Protein AF-A0AAV7U9E8-F1 (afdb_monomer_lite)

Sequence (100 aa):
TNQSRREDHVFISFAHASKGSPVTKGTILLVPTIQDCHKTGGVSLAEVPRAHSTRIKGVMLATLGNVSLNDLYMAATWSSVHSFTKHYCMDNQANKESQV

Structure (mmCIF, N/CA/C/O backbone):
data_AF-A0AAV7U9E8-F1
#
_entry.id   AF-A0AAV7U9E8-F1
#
loop_
_atom_site.group_PDB
_atom_site.id
_atom_site.type_symbol
_atom_site.label_atom_id
_atom_site.label_alt_id
_atom_site.label_comp_id
_atom_site.label_asym_id
_atom_site.label_entity_id
_atom_site.label_seq_id
_atom_site.pdbx_PDB_ins_code
_atom_site.Cartn_x
_atom_site.Cartn_y
_atom_site.Cartn_z
_atom_site.occupancy
_atom_site.B_iso_or_equiv
_atom_site.auth_seq_id
_atom_site.auth_comp_id
_atom_site.auth_asym_id
_atom_site.auth_atom_id
_atom_site.pdbx_PDB_model_num
ATOM 1 N N . THR A 1 1 ? 10.217 -23.221 -19.273 1.00 43.44 1 THR A N 1
ATOM 2 C CA . THR A 1 1 ? 11.466 -23.013 -18.507 1.00 43.44 1 THR A CA 1
ATOM 3 C C . THR A 1 1 ? 11.538 -21.544 -18.116 1.00 43.44 1 THR A C 1
ATOM 5 O O . THR A 1 1 ? 11.772 -20.708 -18.977 1.00 43.44 1 THR A O 1
ATOM 8 N N . ASN A 1 2 ? 11.209 -21.200 -16.865 1.00 52.50 2 ASN A N 1
ATOM 9 C CA . ASN A 1 2 ? 11.091 -19.814 -16.377 1.00 52.50 2 ASN A CA 1
ATOM 10 C C . ASN A 1 2 ? 12.475 -19.171 -16.148 1.00 52.50 2 ASN A C 1
ATOM 12 O O . ASN A 1 2 ? 12.883 -18.931 -15.019 1.00 52.50 2 ASN A O 1
ATOM 16 N N . GLN A 1 3 ? 13.214 -18.891 -17.222 1.00 55.03 3 GLN A N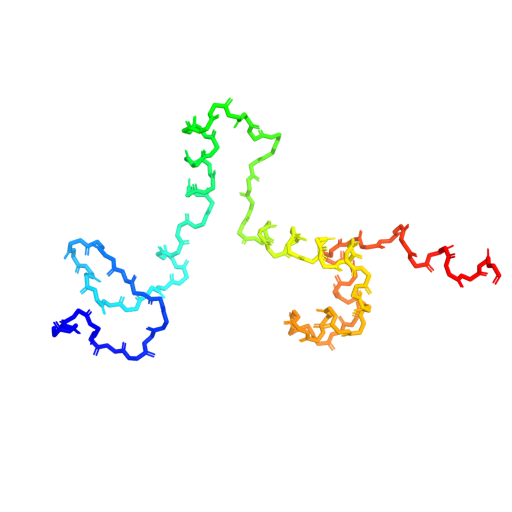 1
ATOM 17 C CA . GLN A 1 3 ? 14.577 -18.330 -17.176 1.00 55.03 3 GLN A CA 1
ATOM 18 C C . GLN A 1 3 ? 14.641 -16.817 -16.877 1.00 55.03 3 GLN A C 1
ATOM 20 O O . GLN A 1 3 ? 15.640 -16.163 -17.156 1.00 55.03 3 GLN A O 1
ATOM 25 N N . SER A 1 4 ? 13.577 -16.218 -16.337 1.00 57.16 4 SER A N 1
ATOM 26 C CA . SER A 1 4 ? 13.530 -14.769 -16.076 1.00 57.16 4 SER A CA 1
ATOM 27 C C . SER A 1 4 ? 13.806 -14.383 -14.626 1.00 57.16 4 SER A C 1
ATOM 29 O O . SER A 1 4 ? 13.937 -13.197 -14.348 1.00 57.16 4 SER A O 1
ATOM 31 N N . ARG A 1 5 ? 13.874 -15.335 -13.692 1.00 57.03 5 ARG A N 1
ATOM 32 C CA . ARG A 1 5 ? 14.081 -15.041 -12.271 1.00 57.03 5 ARG A CA 1
ATOM 33 C C . ARG A 1 5 ? 15.571 -15.175 -11.960 1.00 57.03 5 ARG A C 1
ATOM 35 O O . ARG A 1 5 ? 16.067 -16.289 -11.839 1.00 57.03 5 ARG A O 1
ATOM 42 N N . ARG A 1 6 ? 16.293 -14.049 -11.921 1.00 58.78 6 ARG A N 1
ATOM 43 C CA . ARG A 1 6 ? 17.729 -14.046 -11.577 1.00 58.78 6 ARG A CA 1
ATOM 44 C C . ARG A 1 6 ? 17.967 -14.302 -10.085 1.00 58.78 6 ARG A C 1
ATOM 46 O O . ARG A 1 6 ? 19.024 -14.801 -9.731 1.00 58.78 6 ARG A O 1
ATOM 53 N N . GLU A 1 7 ? 16.986 -13.987 -9.240 1.00 63.00 7 GLU A N 1
ATOM 54 C CA . GLU A 1 7 ? 17.065 -14.062 -7.777 1.00 63.00 7 GLU A CA 1
ATOM 55 C C . GLU A 1 7 ? 15.680 -14.405 -7.185 1.00 63.00 7 GLU A C 1
ATOM 57 O O . GLU A 1 7 ? 14.654 -14.054 -7.777 1.00 63.00 7 GLU A O 1
ATOM 62 N N . ASP A 1 8 ? 15.622 -15.051 -6.012 1.00 74.94 8 ASP A N 1
ATOM 63 C CA . ASP A 1 8 ? 14.385 -15.521 -5.355 1.00 74.94 8 ASP A CA 1
ATOM 64 C C . ASP A 1 8 ? 13.529 -14.400 -4.723 1.00 74.94 8 ASP A C 1
ATOM 66 O O . ASP A 1 8 ? 13.069 -14.476 -3.586 1.00 74.94 8 ASP A O 1
ATOM 70 N N . HIS A 1 9 ? 13.240 -13.347 -5.485 1.00 77.81 9 HIS A N 1
ATOM 71 C CA . HIS A 1 9 ? 12.341 -12.269 -5.074 1.00 77.81 9 HIS A CA 1
ATOM 72 C C . HIS A 1 9 ? 10.924 -12.485 -5.608 1.00 77.81 9 HIS A C 1
ATOM 74 O O . HIS A 1 9 ? 10.729 -13.017 -6.703 1.00 77.81 9 HIS A O 1
ATOM 80 N N . VAL A 1 10 ? 9.917 -12.110 -4.813 1.00 81.44 10 VAL A N 1
ATOM 81 C CA . VAL A 1 10 ? 8.491 -12.203 -5.194 1.00 81.44 10 VAL A CA 1
ATOM 82 C C . VAL A 1 10 ? 8.141 -11.168 -6.266 1.00 81.44 10 VAL A C 1
ATOM 84 O O . VAL A 1 10 ? 7.349 -11.444 -7.161 1.00 81.44 10 VAL A O 1
ATOM 87 N N . PHE A 1 11 ? 8.774 -9.995 -6.209 1.00 84.69 11 PHE A N 1
ATOM 88 C CA . PHE A 1 11 ? 8.581 -8.917 -7.173 1.00 84.69 11 PHE A CA 1
ATOM 89 C C . PHE A 1 11 ? 9.842 -8.728 -8.010 1.00 84.69 11 PHE A C 1
ATOM 91 O O . PHE A 1 11 ? 10.912 -8.431 -7.473 1.00 84.69 11 PHE A O 1
ATOM 98 N N . ILE A 1 12 ? 9.693 -8.853 -9.327 1.00 87.44 12 ILE A N 1
ATOM 99 C CA . ILE A 1 12 ? 10.753 -8.627 -10.312 1.00 87.44 12 ILE A CA 1
ATOM 100 C C . ILE A 1 12 ? 10.334 -7.557 -11.320 1.00 87.44 12 ILE A C 1
ATOM 102 O O . ILE A 1 12 ? 9.148 -7.369 -11.595 1.00 87.44 12 ILE A O 1
ATOM 106 N N . SER A 1 13 ? 11.313 -6.852 -11.876 1.00 85.94 13 SER A N 1
ATOM 107 C CA . SER A 1 13 ? 11.087 -5.888 -12.946 1.00 85.94 13 SER A CA 1
ATOM 108 C C . SER A 1 13 ? 10.924 -6.595 -14.293 1.00 85.94 13 SER A C 1
ATOM 110 O O . SER A 1 13 ? 11.593 -7.588 -14.587 1.00 85.94 13 SER A O 1
ATOM 112 N N . PHE A 1 14 ? 10.052 -6.044 -15.137 1.00 85.88 14 PHE A N 1
ATOM 113 C CA . PHE A 1 14 ? 9.883 -6.437 -16.540 1.00 85.88 14 PHE A CA 1
ATOM 114 C C . PHE A 1 14 ? 10.398 -5.374 -17.520 1.00 85.88 14 PHE A C 1
ATOM 116 O O . PHE A 1 14 ? 10.318 -5.572 -18.733 1.00 85.88 14 PHE A O 1
ATOM 123 N N . ALA A 1 15 ? 10.944 -4.260 -17.021 1.00 84.19 15 ALA A N 1
ATOM 124 C CA . ALA A 1 15 ? 11.524 -3.226 -17.868 1.00 84.19 15 ALA A CA 1
ATOM 125 C C . ALA A 1 15 ? 12.769 -3.761 -18.586 1.00 84.19 15 ALA A C 1
ATOM 127 O O . ALA A 1 15 ? 13.558 -4.492 -17.995 1.00 84.19 15 ALA A O 1
ATOM 128 N N . HIS A 1 16 ? 12.973 -3.368 -19.844 1.00 84.06 16 HIS A N 1
ATOM 129 C CA . HIS A 1 16 ? 14.029 -3.924 -20.698 1.00 84.06 16 HIS A CA 1
ATOM 130 C C . HIS A 1 16 ? 15.423 -3.911 -20.040 1.00 84.06 16 HIS A C 1
ATOM 132 O O . HIS A 1 16 ? 16.126 -4.916 -20.066 1.00 84.06 16 HIS A O 1
ATOM 138 N N . ALA A 1 17 ? 15.797 -2.805 -19.387 1.00 85.00 17 ALA 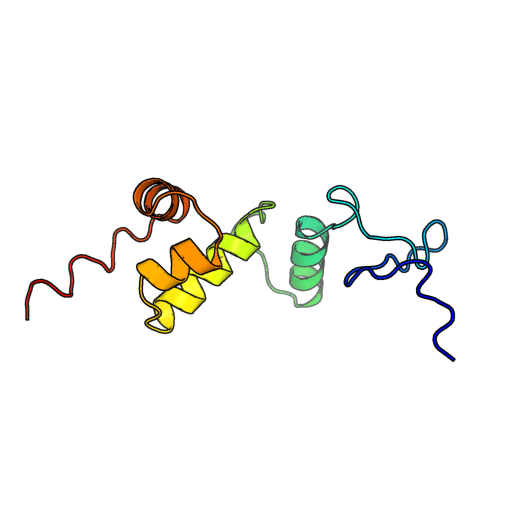A N 1
ATOM 139 C CA . ALA A 1 17 ? 17.107 -2.641 -18.751 1.00 85.00 17 ALA A CA 1
ATOM 140 C C . ALA A 1 17 ? 17.280 -3.406 -17.422 1.00 85.00 17 ALA A C 1
ATOM 142 O O . ALA A 1 17 ? 18.408 -3.624 -16.991 1.00 85.00 17 ALA A O 1
ATOM 143 N N . SER A 1 18 ? 16.190 -3.806 -16.761 1.00 85.19 18 SER A N 1
ATOM 144 C CA . SER A 1 18 ? 16.213 -4.439 -15.431 1.00 85.19 18 SER A CA 1
ATOM 145 C C . SER A 1 18 ? 15.375 -5.717 -15.363 1.00 85.19 18 SER A C 1
ATOM 147 O O . SER A 1 18 ? 14.955 -6.141 -14.287 1.00 85.19 18 SER A O 1
ATOM 149 N N . LYS A 1 19 ? 15.115 -6.347 -16.513 1.00 87.75 19 LYS A N 1
ATOM 150 C CA . LYS A 1 19 ? 14.243 -7.517 -16.608 1.00 87.75 19 LYS A CA 1
ATOM 151 C C . LYS A 1 19 ? 14.782 -8.662 -15.751 1.00 87.75 19 LYS A C 1
ATOM 153 O O . LYS A 1 19 ? 15.913 -9.108 -15.935 1.00 87.75 19 LYS A O 1
ATOM 158 N N . GLY A 1 20 ? 13.948 -9.155 -14.841 1.00 85.12 20 GLY A N 1
ATOM 159 C CA . GLY A 1 20 ? 14.286 -10.250 -13.935 1.00 85.12 20 GLY A CA 1
ATOM 160 C C . GLY A 1 20 ? 15.054 -9.846 -12.678 1.00 85.12 20 GLY A C 1
ATOM 161 O O . GLY A 1 20 ? 15.287 -10.706 -11.829 1.00 85.12 20 GLY A O 1
ATOM 162 N N . SER A 1 21 ? 15.430 -8.570 -12.541 1.00 85.88 21 SER A N 1
ATOM 163 C CA . SER A 1 21 ? 16.015 -8.023 -11.313 1.00 85.88 21 SER A CA 1
ATOM 164 C C . SER A 1 21 ? 14.930 -7.711 -10.273 1.00 85.88 21 SER A C 1
ATOM 166 O O . SER A 1 21 ? 13.790 -7.431 -10.660 1.00 85.88 21 SER A O 1
ATOM 168 N N . PRO A 1 22 ? 15.252 -7.704 -8.968 1.00 86.25 22 PRO A N 1
ATOM 169 C CA . PRO A 1 22 ? 14.296 -7.350 -7.924 1.00 86.25 22 PRO A CA 1
ATOM 170 C C . PRO A 1 22 ? 13.786 -5.918 -8.068 1.00 86.25 22 PRO A C 1
ATOM 172 O O . PRO A 1 22 ? 14.533 -5.005 -8.432 1.00 86.25 22 PRO A O 1
ATOM 175 N N . VAL A 1 23 ? 12.517 -5.703 -7.725 1.00 86.50 23 VAL A N 1
ATOM 176 C CA . VAL A 1 23 ? 11.971 -4.345 -7.631 1.00 86.50 23 VAL A CA 1
ATOM 177 C C . VAL A 1 23 ? 12.413 -3.708 -6.310 1.00 86.50 23 VAL A C 1
ATOM 179 O O . VAL A 1 23 ? 12.303 -4.295 -5.235 1.00 86.50 23 VAL A O 1
ATOM 182 N N . THR A 1 24 ? 12.909 -2.481 -6.387 1.00 81.75 24 THR A N 1
ATOM 183 C CA . THR A 1 24 ? 13.290 -1.632 -5.252 1.00 81.75 24 THR A CA 1
ATOM 184 C C . THR A 1 24 ? 12.168 -0.656 -4.890 1.00 81.75 24 THR A C 1
ATOM 186 O O . THR A 1 24 ? 11.278 -0.388 -5.695 1.00 81.75 24 THR A O 1
ATOM 189 N N . LYS A 1 25 ? 12.232 -0.025 -3.709 1.00 75.50 25 LYS A N 1
ATOM 190 C CA . LYS A 1 25 ? 11.249 1.004 -3.303 1.00 75.50 25 LYS A CA 1
ATOM 191 C C . LYS A 1 25 ? 11.068 2.114 -4.348 1.00 75.50 25 LYS A C 1
ATOM 193 O O . LYS A 1 25 ? 9.955 2.583 -4.531 1.00 75.50 25 LYS A O 1
ATOM 198 N N . GLY A 1 26 ? 12.145 2.511 -5.033 1.00 73.06 26 GLY A N 1
ATOM 199 C CA . GLY A 1 26 ? 12.104 3.546 -6.071 1.00 73.06 26 GLY A CA 1
ATOM 200 C C . GLY A 1 26 ? 11.533 3.078 -7.412 1.00 73.06 26 GLY A C 1
ATOM 201 O O . GLY A 1 26 ? 11.147 3.907 -8.225 1.00 73.06 26 GLY A O 1
ATOM 202 N N . THR A 1 27 ? 11.465 1.766 -7.648 1.00 68.62 27 THR A N 1
ATOM 203 C CA . THR A 1 27 ? 10.942 1.184 -8.897 1.00 68.62 27 THR A CA 1
ATOM 204 C C . THR A 1 27 ? 9.530 0.615 -8.743 1.00 68.62 27 THR A C 1
ATOM 206 O O . THR A 1 27 ? 8.864 0.357 -9.742 1.00 68.62 27 THR A O 1
ATOM 209 N N . ILE A 1 28 ? 9.024 0.488 -7.509 1.00 74.25 28 ILE A N 1
ATOM 210 C CA . ILE A 1 28 ? 7.602 0.253 -7.232 1.00 74.25 28 ILE A CA 1
ATOM 211 C C . ILE A 1 28 ? 6.838 1.567 -7.476 1.00 74.25 28 ILE A C 1
ATOM 213 O O . ILE A 1 28 ? 6.689 2.405 -6.586 1.00 74.25 28 ILE A O 1
ATOM 217 N N . LEU A 1 29 ? 6.337 1.759 -8.697 1.00 78.62 29 LEU A N 1
ATOM 218 C CA . LEU A 1 29 ? 5.608 2.963 -9.121 1.00 78.62 29 LEU A CA 1
ATOM 219 C C . LEU A 1 29 ? 4.121 2.944 -8.717 1.00 78.62 29 LEU A C 1
ATOM 221 O O . LEU A 1 29 ? 3.252 3.253 -9.524 1.00 78.62 29 LEU A O 1
ATOM 225 N N . LEU A 1 30 ? 3.806 2.611 -7.460 1.00 83.56 30 LEU A N 1
ATOM 226 C CA . LEU A 1 30 ? 2.418 2.430 -6.999 1.00 83.56 30 LEU A CA 1
ATOM 227 C C . LEU A 1 30 ? 1.508 3.631 -7.291 1.00 83.56 30 LEU A C 1
ATOM 229 O O . LEU A 1 30 ? 0.408 3.445 -7.797 1.00 83.56 30 LEU A O 1
ATOM 233 N N . VAL A 1 31 ? 1.945 4.856 -6.979 1.00 87.00 31 VAL A N 1
ATOM 234 C CA . VAL A 1 31 ? 1.113 6.059 -7.169 1.00 87.00 31 VAL A CA 1
ATOM 235 C C . VAL A 1 31 ? 0.825 6.320 -8.655 1.00 87.00 31 VAL A C 1
ATOM 237 O O . VAL A 1 31 ? -0.359 6.383 -8.993 1.00 87.00 31 VAL A O 1
ATOM 240 N N . PRO A 1 32 ? 1.836 6.401 -9.549 1.00 87.81 32 PRO A N 1
ATOM 241 C CA . PRO A 1 32 ? 1.593 6.501 -10.987 1.00 87.81 32 PRO A CA 1
ATOM 242 C C . PRO A 1 32 ? 0.702 5.379 -11.522 1.00 87.81 32 PRO A C 1
ATOM 244 O O . PRO A 1 32 ? -0.263 5.653 -12.228 1.00 87.81 32 PRO A O 1
ATOM 247 N N . THR A 1 33 ? 0.953 4.128 -11.120 1.00 88.31 33 THR A N 1
ATOM 248 C CA . THR A 1 33 ? 0.143 2.985 -11.559 1.00 88.31 33 THR A CA 1
ATOM 249 C C . THR A 1 33 ? -1.320 3.130 -11.139 1.00 88.31 33 THR A C 1
ATOM 251 O O . THR A 1 33 ? -2.202 2.945 -11.971 1.00 88.31 33 THR A O 1
ATOM 254 N N . ILE A 1 34 ? -1.607 3.519 -9.890 1.00 89.00 34 ILE A N 1
ATOM 255 C CA . ILE A 1 34 ? -2.988 3.750 -9.429 1.00 89.00 34 ILE A CA 1
ATOM 256 C C . ILE A 1 34 ? -3.651 4.869 -10.242 1.00 89.00 34 ILE A C 1
ATOM 258 O O . ILE A 1 34 ? -4.798 4.724 -10.666 1.00 89.00 34 ILE A O 1
ATOM 262 N N . GLN A 1 35 ? -2.939 5.975 -10.473 1.00 90.44 35 GLN A N 1
ATOM 263 C CA . GLN A 1 35 ? -3.452 7.092 -11.268 1.00 90.44 35 GLN A CA 1
ATOM 264 C C . GLN A 1 35 ? -3.781 6.667 -12.699 1.00 90.44 35 GLN A C 1
ATOM 266 O O . GLN A 1 35 ? -4.849 7.008 -13.204 1.00 90.44 35 GLN A O 1
ATOM 271 N N . ASP A 1 36 ? -2.898 5.911 -13.344 1.00 90.38 36 ASP A N 1
ATOM 272 C CA . ASP A 1 36 ? -3.08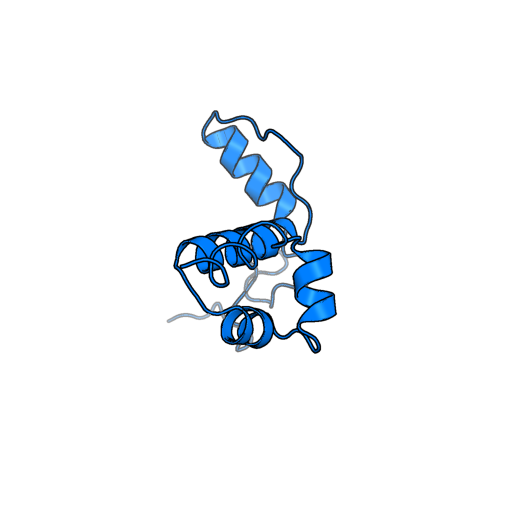9 5.477 -14.726 1.00 90.38 36 ASP A CA 1
ATOM 273 C C . ASP A 1 36 ? -4.206 4.435 -14.858 1.00 90.38 36 ASP A C 1
ATOM 275 O O . ASP A 1 36 ? -4.993 4.507 -15.805 1.00 90.38 36 ASP A O 1
ATOM 279 N N . CYS A 1 37 ? -4.367 3.536 -13.880 1.00 89.94 37 CYS A N 1
ATOM 280 C CA . CYS A 1 37 ? -5.518 2.633 -13.821 1.00 89.94 37 CYS A CA 1
ATOM 281 C C . CYS A 1 37 ? -6.843 3.406 -13.747 1.00 89.94 37 CYS A C 1
ATOM 283 O O . CYS A 1 37 ? -7.775 3.104 -14.491 1.00 89.94 37 CYS A O 1
ATOM 285 N N . HIS A 1 38 ? -6.918 4.430 -12.892 1.00 90.69 38 HIS A N 1
ATOM 286 C CA . HIS A 1 38 ? -8.107 5.274 -12.760 1.00 90.69 38 HIS A CA 1
ATOM 287 C C . HIS A 1 38 ? -8.420 6.056 -14.041 1.00 90.69 38 HIS A C 1
ATOM 289 O O . HIS A 1 38 ? -9.564 6.046 -14.499 1.00 90.69 38 HIS A O 1
ATOM 295 N N . LYS A 1 39 ? -7.400 6.663 -14.668 1.00 90.81 39 LYS A N 1
ATOM 296 C CA . LYS A 1 39 ? -7.548 7.341 -15.968 1.00 90.81 39 LYS A CA 1
ATOM 297 C C . LYS A 1 39 ? -8.075 6.389 -17.041 1.00 90.81 39 LYS A C 1
ATOM 299 O O . LYS A 1 39 ? -9.019 6.731 -17.743 1.00 90.81 39 LYS A O 1
ATOM 304 N N . THR A 1 40 ? -7.492 5.193 -17.141 1.00 92.88 40 THR A N 1
ATOM 305 C CA . THR A 1 40 ? -7.888 4.179 -18.134 1.00 92.88 40 THR A CA 1
ATOM 306 C C . THR A 1 40 ? -9.315 3.683 -17.897 1.00 92.88 40 THR A C 1
ATOM 308 O O . THR A 1 40 ? -10.039 3.415 -18.850 1.00 92.88 40 THR A O 1
ATOM 311 N N . GLY A 1 41 ? -9.745 3.603 -16.635 1.00 92.31 41 GLY A N 1
ATOM 312 C CA . GLY A 1 41 ? -11.115 3.251 -16.262 1.00 92.31 41 GLY A CA 1
ATOM 313 C C . GLY A 1 41 ? -12.134 4.389 -16.380 1.00 92.31 41 GLY A C 1
ATOM 314 O O . GLY A 1 41 ? -13.306 4.163 -16.096 1.00 92.31 41 GLY A O 1
ATOM 315 N N . GLY A 1 42 ? -11.721 5.606 -16.754 1.00 92.00 42 GLY A N 1
ATOM 316 C CA . GLY A 1 42 ? -12.616 6.764 -16.850 1.00 92.00 42 GLY A CA 1
ATOM 317 C C . GLY A 1 42 ? -13.139 7.279 -15.503 1.00 92.00 42 GLY A C 1
ATOM 318 O O . GLY A 1 42 ? -14.121 8.017 -15.474 1.00 92.00 42 GLY A O 1
AT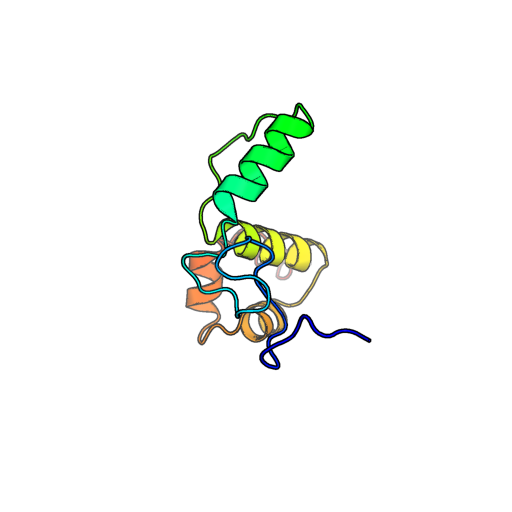OM 319 N N . VAL A 1 43 ? -12.505 6.906 -14.386 1.00 88.94 43 VAL A N 1
AT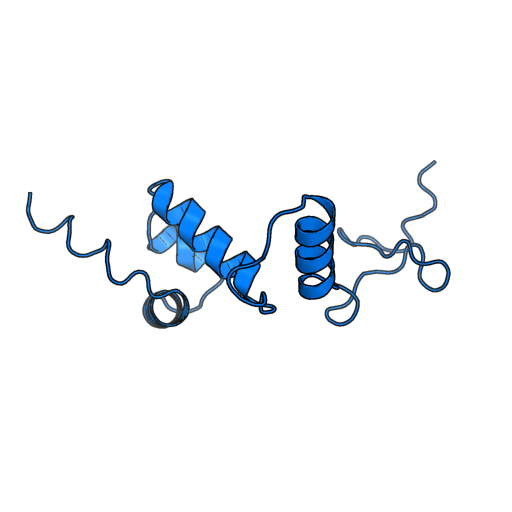OM 320 C CA . VAL A 1 43 ? -12.921 7.310 -13.035 1.00 88.94 43 VAL A CA 1
ATOM 321 C C . VAL A 1 43 ? -11.903 8.289 -12.467 1.00 88.94 43 VAL A C 1
ATOM 323 O O . VAL A 1 43 ? -10.735 7.945 -12.282 1.00 88.94 43 VAL A O 1
ATOM 326 N N . SER A 1 44 ? -12.340 9.504 -12.135 1.00 85.31 44 SER A N 1
ATOM 327 C CA . SER A 1 44 ? -11.472 10.489 -11.492 1.00 85.31 44 SER A CA 1
ATOM 328 C C . SER A 1 44 ? -11.141 10.085 -10.054 1.00 85.31 44 SER A C 1
ATOM 330 O O . SER A 1 44 ? -11.967 9.565 -9.302 1.00 85.31 44 SER A O 1
ATOM 332 N N . LEU A 1 45 ? -9.892 10.322 -9.663 1.00 85.00 45 LEU A N 1
ATOM 333 C CA . LEU A 1 45 ? -9.471 10.206 -8.274 1.00 85.00 45 LEU A CA 1
ATOM 334 C C . LEU A 1 45 ? -9.904 11.468 -7.529 1.00 85.00 45 LEU A C 1
ATOM 336 O O . LEU A 1 45 ? -9.555 12.570 -7.945 1.00 85.00 45 LEU A O 1
ATOM 340 N N . ALA A 1 46 ? -10.631 11.303 -6.423 1.00 84.25 46 ALA A N 1
ATOM 341 C CA . ALA A 1 46 ? -11.018 12.426 -5.566 1.00 84.25 46 ALA A CA 1
ATOM 342 C C . ALA A 1 46 ? -9.791 13.121 -4.945 1.00 84.25 46 ALA A C 1
ATOM 344 O O . ALA A 1 46 ? -9.784 14.333 -4.767 1.00 84.25 46 ALA A O 1
ATOM 345 N N . GLU A 1 47 ? -8.737 12.352 -4.660 1.00 85.06 47 GLU A N 1
ATOM 346 C CA . GLU A 1 47 ? -7.466 12.842 -4.131 1.00 85.06 47 GLU A CA 1
ATOM 347 C C . GLU A 1 47 ? -6.293 12.079 -4.749 1.00 85.06 47 GLU A C 1
ATOM 349 O O . GLU A 1 47 ? -6.410 10.905 -5.114 1.00 85.06 47 GLU A O 1
ATOM 354 N N . VAL A 1 48 ? -5.131 12.731 -4.821 1.00 84.44 48 VAL A N 1
ATOM 355 C CA . VAL A 1 48 ? -3.897 12.099 -5.296 1.00 84.44 48 VAL A CA 1
ATOM 356 C C . VAL A 1 48 ? -3.442 11.020 -4.297 1.00 84.44 48 VAL A C 1
ATOM 358 O O . VAL A 1 48 ? -3.199 11.333 -3.127 1.00 84.44 48 VAL A O 1
ATOM 361 N N . PRO A 1 49 ? -3.273 9.755 -4.730 1.00 85.19 49 PRO A N 1
ATOM 362 C CA . PRO A 1 49 ? -2.772 8.693 -3.871 1.00 85.19 49 PRO A CA 1
ATOM 363 C C . PRO A 1 49 ? -1.371 9.015 -3.351 1.00 85.19 49 PRO A C 1
ATOM 365 O O . PRO A 1 49 ? -0.506 9.500 -4.078 1.00 85.19 49 PRO A O 1
ATOM 368 N N . ARG A 1 50 ? -1.122 8.685 -2.086 1.00 83.62 50 ARG A N 1
ATOM 369 C CA . ARG A 1 50 ? 0.201 8.737 -1.456 1.00 83.62 50 ARG A CA 1
ATOM 370 C C . ARG A 1 50 ? 0.773 7.326 -1.368 1.00 83.62 50 ARG A C 1
ATOM 372 O O . ARG A 1 50 ? 0.034 6.346 -1.416 1.00 83.62 50 ARG A O 1
ATOM 379 N N . ALA A 1 51 ? 2.082 7.208 -1.144 1.00 74.94 51 ALA A N 1
ATOM 380 C CA . ALA A 1 51 ? 2.762 5.910 -1.034 1.00 74.94 51 ALA A CA 1
ATOM 381 C C . ALA A 1 51 ? 2.123 4.952 -0.002 1.00 74.94 51 ALA A C 1
ATOM 383 O O . ALA A 1 51 ? 2.134 3.740 -0.189 1.00 74.94 51 ALA A O 1
ATOM 384 N N . HIS A 1 52 ? 1.516 5.488 1.063 1.00 82.69 52 HIS A N 1
ATOM 385 C CA . HIS A 1 52 ? 0.850 4.706 2.110 1.00 82.69 52 HIS A CA 1
ATOM 386 C C . HIS A 1 52 ? -0.665 4.526 1.894 1.00 82.69 52 HIS A C 1
ATOM 388 O O . HIS A 1 52 ? -1.302 3.831 2.685 1.00 82.69 52 HIS A O 1
ATOM 394 N N . SER A 1 53 ? -1.259 5.105 0.841 1.00 84.69 53 SER A N 1
ATOM 395 C CA . SER A 1 53 ? -2.710 5.048 0.591 1.00 84.69 53 SER A CA 1
ATOM 396 C C . SER A 1 53 ? -3.221 3.619 0.426 1.00 84.69 53 SER A C 1
ATOM 398 O O . SER A 1 53 ? -4.266 3.285 0.978 1.00 84.69 53 SER A O 1
ATOM 400 N N . THR A 1 54 ? -2.464 2.753 -0.253 1.00 87.94 54 THR A N 1
ATOM 401 C CA . THR A 1 54 ? -2.818 1.333 -0.408 1.00 87.94 54 THR A CA 1
ATOM 402 C C . THR A 1 54 ? -2.918 0.632 0.942 1.00 87.94 54 THR A C 1
ATOM 404 O O . THR A 1 54 ? -3.860 -0.116 1.187 1.00 87.94 54 THR A O 1
ATOM 407 N N . ARG A 1 55 ? -1.989 0.924 1.860 1.00 87.75 55 ARG A N 1
ATOM 408 C CA . ARG A 1 55 ? -1.993 0.340 3.205 1.00 87.75 55 ARG A CA 1
ATOM 409 C C . ARG A 1 55 ? -3.165 0.849 4.037 1.00 87.75 55 ARG A C 1
ATOM 411 O O . ARG A 1 55 ? -3.806 0.046 4.699 1.00 87.75 55 ARG A O 1
ATOM 418 N N . ILE A 1 56 ? -3.480 2.145 3.957 1.00 86.94 56 ILE A N 1
ATOM 419 C CA . ILE A 1 56 ? -4.657 2.725 4.625 1.00 86.94 56 ILE A CA 1
ATOM 420 C C . ILE A 1 56 ? -5.936 2.043 4.128 1.00 86.94 56 ILE A C 1
ATOM 422 O O . ILE A 1 56 ? -6.732 1.579 4.937 1.00 86.94 56 ILE A O 1
ATOM 426 N N . LYS A 1 57 ? -6.118 1.922 2.806 1.00 87.69 57 LYS A N 1
ATOM 427 C CA . LYS A 1 57 ? -7.294 1.254 2.228 1.00 87.69 57 LYS A CA 1
ATOM 428 C C . LYS A 1 57 ? -7.384 -0.219 2.627 1.00 87.69 57 LYS A C 1
ATOM 430 O O . LYS A 1 57 ? -8.478 -0.676 2.928 1.00 87.69 57 LYS A O 1
ATOM 435 N N . GLY A 1 58 ? -6.255 -0.929 2.678 1.00 89.56 58 GLY A N 1
ATOM 436 C CA . GLY A 1 58 ? -6.201 -2.308 3.165 1.00 89.56 58 GLY A CA 1
ATOM 437 C C . GLY A 1 58 ? -6.645 -2.437 4.623 1.00 89.56 58 GLY A C 1
ATOM 438 O O . GLY A 1 58 ? -7.483 -3.281 4.923 1.00 89.56 58 GLY A O 1
ATOM 439 N N . VAL A 1 59 ? -6.154 -1.557 5.506 1.00 89.62 59 VAL A N 1
ATOM 440 C CA . VAL A 1 59 ? -6.592 -1.499 6.912 1.00 89.62 59 VAL A CA 1
ATOM 441 C C . VAL A 1 59 ? -8.092 -1.220 6.994 1.00 89.62 59 VAL A C 1
ATOM 443 O O . VAL A 1 59 ? -8.8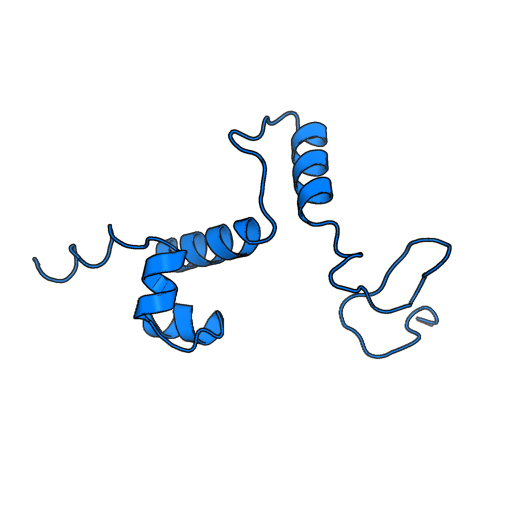03 -1.996 7.616 1.00 89.62 59 VAL A O 1
ATOM 446 N N . MET A 1 60 ? -8.593 -0.189 6.304 1.00 86.94 60 MET A N 1
ATOM 447 C CA . MET A 1 60 ? -10.024 0.144 6.305 1.00 86.94 60 MET A CA 1
ATOM 448 C C . MET A 1 60 ? -10.900 -1.016 5.819 1.00 86.94 60 MET A C 1
ATOM 450 O O . MET A 1 60 ? -11.952 -1.271 6.396 1.00 86.94 60 MET A O 1
ATOM 454 N N . LEU A 1 61 ? -10.483 -1.717 4.762 1.00 90.12 61 LEU A N 1
ATOM 455 C CA . LEU A 1 61 ? -11.236 -2.846 4.221 1.00 90.12 61 LEU A CA 1
ATOM 456 C C . LEU A 1 61 ? -11.294 -4.011 5.215 1.00 90.12 61 LEU A C 1
ATOM 458 O O . LEU A 1 61 ? -12.346 -4.617 5.390 1.00 90.12 61 LEU A O 1
ATOM 462 N N . ALA A 1 62 ? -10.183 -4.299 5.891 1.00 90.62 62 ALA A N 1
ATOM 463 C CA . ALA A 1 62 ? -10.124 -5.349 6.898 1.00 90.62 62 ALA A CA 1
ATOM 464 C C . ALA A 1 62 ? -10.909 -4.974 8.171 1.00 90.62 62 ALA A C 1
ATOM 466 O O . ALA A 1 62 ? -11.600 -5.818 8.734 1.00 90.62 62 ALA A O 1
ATOM 467 N N . THR A 1 63 ? -10.904 -3.697 8.561 1.00 87.56 63 THR A N 1
ATOM 468 C CA . THR A 1 63 ? -11.786 -3.161 9.608 1.00 87.56 63 THR A CA 1
ATOM 469 C C . THR A 1 63 ? -13.266 -3.343 9.251 1.00 87.56 63 THR A C 1
ATOM 471 O O . THR A 1 63 ? -14.030 -3.837 10.071 1.00 87.56 63 THR A O 1
ATOM 474 N N . LEU A 1 64 ? -13.677 -3.033 8.012 1.00 88.00 64 LEU A N 1
ATOM 475 C CA . LEU A 1 64 ? -15.047 -3.295 7.534 1.00 88.00 64 LEU A CA 1
ATOM 476 C C . LEU A 1 64 ? -15.398 -4.792 7.506 1.00 88.00 64 LEU A C 1
ATOM 478 O O . LEU A 1 64 ? -16.569 -5.149 7.588 1.00 88.00 64 LEU A O 1
ATOM 482 N N . GLY A 1 65 ? -14.391 -5.658 7.395 1.00 90.62 65 GLY A N 1
ATOM 483 C CA . GLY A 1 65 ? -14.514 -7.109 7.524 1.00 90.62 65 GLY A CA 1
ATOM 484 C C . GLY A 1 65 ? -14.536 -7.618 8.969 1.00 90.62 65 GLY A C 1
ATOM 485 O O . GLY A 1 65 ? -14.404 -8.823 9.164 1.00 90.62 65 GLY A O 1
ATOM 486 N N . ASN A 1 66 ? -14.675 -6.736 9.966 1.00 89.00 66 ASN A N 1
ATOM 487 C CA . ASN A 1 66 ? -14.677 -7.055 11.398 1.00 89.00 66 ASN A CA 1
ATOM 488 C C . ASN A 1 66 ? -13.401 -7.770 11.886 1.00 89.00 66 ASN A C 1
ATOM 490 O O . ASN A 1 66 ? -13.446 -8.561 12.828 1.00 89.00 66 ASN A O 1
ATOM 494 N N . VAL A 1 67 ? -12.248 -7.507 11.261 1.00 89.12 67 VAL A N 1
ATOM 495 C CA . VAL A 1 67 ? -10.960 -7.991 11.779 1.00 89.12 67 VAL A CA 1
ATOM 496 C C . VAL A 1 67 ? -10.611 -7.211 13.046 1.00 89.12 67 VAL A C 1
ATOM 498 O O . VAL A 1 67 ? -10.707 -5.981 13.069 1.00 89.12 67 VAL A O 1
ATOM 501 N N . SER A 1 68 ? -10.187 -7.919 14.095 1.00 89.31 68 SER A N 1
ATOM 502 C CA . SER A 1 68 ? -9.865 -7.294 15.377 1.00 89.31 68 SER A CA 1
ATOM 503 C C . SER A 1 68 ? -8.733 -6.271 15.239 1.00 89.31 68 SER A C 1
ATOM 505 O O . SER A 1 68 ? -7.795 -6.438 14.455 1.00 89.31 68 SER A O 1
ATOM 507 N N . LEU A 1 69 ? -8.780 -5.211 16.052 1.00 86.81 69 LEU A N 1
ATOM 508 C CA . LEU A 1 69 ? -7.728 -4.194 16.076 1.00 86.81 69 LEU A CA 1
ATOM 509 C C . LEU A 1 69 ? -6.347 -4.802 16.371 1.00 86.81 69 LEU A C 1
ATOM 511 O O . LEU A 1 69 ? -5.348 -4.362 15.797 1.00 86.81 69 LEU A O 1
ATOM 515 N N . ASN A 1 70 ? -6.309 -5.820 17.237 1.00 87.44 70 ASN A N 1
ATOM 516 C CA . ASN A 1 70 ? -5.100 -6.548 17.605 1.00 87.44 70 ASN A CA 1
ATOM 517 C C . ASN A 1 70 ? -4.470 -7.247 16.393 1.00 87.44 70 ASN A C 1
ATOM 519 O O . ASN A 1 70 ? -3.287 -7.065 16.101 1.00 87.44 70 ASN A O 1
ATOM 523 N N . ASP A 1 71 ? -5.278 -7.983 15.636 1.00 89.38 71 ASP A N 1
ATOM 524 C CA . ASP A 1 71 ? -4.796 -8.707 14.461 1.00 89.38 71 ASP A CA 1
ATOM 525 C C . ASP A 1 71 ? -4.394 -7.744 13.344 1.00 89.38 71 ASP A C 1
ATOM 527 O O . ASP A 1 71 ? -3.396 -7.968 12.660 1.00 89.38 71 ASP A O 1
ATOM 531 N N . LEU A 1 72 ? -5.110 -6.625 13.198 1.00 89.50 72 LEU A N 1
ATOM 532 C CA . LEU A 1 72 ? -4.793 -5.596 12.212 1.00 89.50 72 LEU A CA 1
ATOM 533 C C . LEU A 1 72 ? -3.424 -4.956 12.445 1.00 89.50 72 LEU A C 1
ATOM 535 O O . LEU A 1 72 ? -2.634 -4.876 11.501 1.00 89.50 72 LEU A O 1
ATOM 539 N N . TYR A 1 73 ? -3.119 -4.490 13.663 1.00 89.00 73 TYR A N 1
ATOM 540 C CA . TYR A 1 73 ? -1.832 -3.824 13.902 1.00 89.00 73 TYR A CA 1
ATOM 541 C C . TYR A 1 73 ? -0.665 -4.820 13.829 1.00 89.00 73 TYR A C 1
ATOM 543 O O . TYR A 1 73 ? 0.401 -4.458 13.318 1.00 89.00 73 TYR A O 1
ATOM 551 N N . MET A 1 74 ? -0.881 -6.068 14.267 1.00 88.94 74 MET A N 1
ATOM 552 C CA . MET A 1 74 ? 0.100 -7.153 14.170 1.00 88.94 74 MET A CA 1
ATOM 553 C C . MET A 1 74 ? 0.372 -7.541 12.713 1.00 88.94 74 MET A C 1
ATOM 555 O O . MET A 1 74 ? 1.531 -7.584 12.299 1.00 88.94 74 MET A O 1
ATOM 559 N N . ALA A 1 75 ? -0.672 -7.745 11.903 1.00 89.50 75 ALA A N 1
ATOM 560 C CA . ALA A 1 75 ? -0.543 -8.039 10.473 1.00 89.50 75 ALA A CA 1
ATOM 561 C C . ALA A 1 75 ? 0.072 -6.866 9.702 1.00 89.50 75 ALA A C 1
ATOM 563 O O . ALA A 1 75 ? 0.867 -7.048 8.779 1.00 89.50 75 ALA A O 1
ATOM 564 N N . ALA A 1 76 ? -0.247 -5.641 10.114 1.00 88.50 76 ALA A N 1
ATOM 565 C CA . ALA A 1 76 ? 0.396 -4.443 9.614 1.00 88.50 76 ALA A CA 1
ATOM 566 C C . ALA A 1 76 ? 1.772 -4.203 10.258 1.00 88.50 76 ALA A C 1
ATOM 568 O O . ALA A 1 76 ? 2.317 -3.132 10.045 1.00 88.50 76 ALA A O 1
ATOM 569 N N . THR A 1 77 ? 2.345 -5.123 11.034 1.00 89.38 77 THR A N 1
ATOM 570 C CA . THR A 1 77 ? 3.703 -5.030 11.601 1.00 89.38 77 THR A CA 1
ATOM 571 C C . THR A 1 77 ? 3.993 -3.713 12.342 1.00 89.38 77 THR A C 1
ATOM 573 O O . THR A 1 77 ? 5.093 -3.161 12.235 1.00 89.38 77 THR A O 1
ATOM 576 N N . TRP A 1 78 ? 3.000 -3.151 13.035 1.00 88.94 78 TRP A N 1
ATOM 577 C CA . TRP A 1 78 ? 3.193 -1.977 13.888 1.00 88.94 78 TRP A CA 1
ATOM 578 C C . TRP A 1 78 ? 3.655 -2.405 15.277 1.00 88.94 78 TRP A C 1
ATOM 580 O O . TRP A 1 78 ? 3.196 -3.402 15.818 1.00 88.94 78 TRP A O 1
ATOM 590 N N . SER A 1 79 ? 4.544 -1.623 15.885 1.00 85.94 79 SER A N 1
ATOM 591 C CA . SER A 1 79 ? 5.035 -1.888 17.243 1.00 85.94 79 SER A CA 1
ATOM 592 C C . SER A 1 79 ? 4.034 -1.521 18.340 1.00 85.94 79 SER A C 1
ATOM 594 O O . SER A 1 79 ? 4.216 -1.899 19.492 1.00 85.94 79 SER A O 1
ATOM 596 N N . SER A 1 80 ? 3.002 -0.742 18.009 1.00 86.56 80 SER A N 1
ATOM 597 C CA . SER A 1 80 ? 2.059 -0.182 18.971 1.00 86.56 80 SER A CA 1
ATOM 598 C C . SER A 1 80 ? 0.693 0.033 18.332 1.00 86.56 80 SER A C 1
ATOM 600 O O . SER A 1 80 ? 0.592 0.643 17.261 1.00 86.56 80 SER A O 1
ATOM 602 N N . VAL A 1 81 ? -0.350 -0.399 19.046 1.00 85.81 81 VAL A N 1
ATOM 603 C CA . VAL A 1 81 ? -1.756 -0.126 18.717 1.00 85.81 81 VAL A CA 1
ATOM 604 C C . VAL A 1 81 ? -2.010 1.376 18.643 1.00 85.81 81 VAL A C 1
ATOM 606 O O . VAL A 1 81 ? -2.655 1.835 17.712 1.00 85.81 81 VAL A O 1
ATOM 609 N N . HIS A 1 82 ? -1.463 2.154 19.580 1.00 86.38 82 HIS A N 1
ATOM 610 C CA . HIS A 1 82 ? -1.674 3.601 19.630 1.00 86.38 82 HIS A CA 1
ATOM 611 C C . HIS A 1 82 ? -1.120 4.309 18.386 1.00 86.38 82 HIS A C 1
ATOM 613 O O . HIS A 1 82 ? -1.781 5.158 17.790 1.00 86.38 82 HIS A O 1
ATOM 619 N N . SER A 1 83 ? 0.091 3.945 17.956 1.00 86.19 83 SER A N 1
ATOM 620 C CA . SER A 1 83 ? 0.669 4.502 16.729 1.00 86.19 83 SER A CA 1
ATOM 621 C C . SER A 1 83 ? -0.134 4.068 15.504 1.00 86.19 83 SER A C 1
ATOM 623 O O . SER A 1 83 ? -0.419 4.884 14.630 1.00 86.19 83 SER A O 1
ATOM 625 N N . PHE A 1 84 ? -0.553 2.802 15.464 1.00 88.56 84 PHE A N 1
ATOM 626 C CA . PHE A 1 84 ? -1.395 2.274 14.398 1.00 88.56 84 PHE A CA 1
ATOM 627 C C . PHE A 1 84 ? -2.715 3.050 14.277 1.00 88.56 84 PHE A C 1
ATOM 629 O O . PHE A 1 84 ? -3.004 3.606 13.217 1.00 88.56 84 PHE A O 1
ATOM 636 N N . THR A 1 85 ? -3.483 3.178 15.359 1.00 86.06 85 THR A N 1
ATOM 637 C CA . THR A 1 85 ? -4.765 3.898 15.343 1.00 86.06 85 THR A CA 1
ATOM 638 C C . THR A 1 85 ? -4.592 5.368 14.990 1.00 86.06 85 THR A C 1
ATOM 640 O O . THR A 1 85 ? -5.346 5.866 14.160 1.00 86.06 85 THR A O 1
ATOM 643 N N . LYS A 1 86 ? -3.557 6.042 15.504 1.00 84.56 86 LYS A N 1
ATOM 644 C CA . LYS A 1 86 ? -3.248 7.437 15.150 1.00 84.56 86 LYS A CA 1
ATOM 645 C C . LYS A 1 86 ? -2.982 7.625 13.653 1.00 84.56 86 LYS A C 1
ATOM 647 O O . LYS A 1 86 ? -3.415 8.615 13.069 1.00 84.56 86 LYS A O 1
ATOM 652 N N . HIS A 1 87 ? -2.255 6.701 13.026 1.00 81.62 87 HIS A N 1
ATOM 653 C CA . HIS A 1 87 ? -1.886 6.807 11.611 1.00 81.62 87 HIS A CA 1
ATOM 654 C C . HIS A 1 87 ? -2.998 6.385 10.644 1.00 81.62 87 HIS A C 1
ATOM 656 O O . HIS A 1 87 ? -3.008 6.855 9.504 1.00 81.62 87 HIS A O 1
ATOM 662 N N . TYR A 1 88 ? -3.927 5.533 11.083 1.00 81.69 88 TYR A N 1
ATOM 663 C CA . TYR A 1 88 ? -5.055 5.072 10.264 1.00 81.69 88 TYR A CA 1
ATOM 664 C C . TYR A 1 88 ? -6.407 5.666 10.670 1.00 81.69 88 TYR A C 1
ATOM 666 O O . TYR A 1 88 ? -7.397 5.378 10.007 1.00 81.69 88 TYR A O 1
ATOM 674 N N . CYS A 1 89 ? -6.433 6.507 11.711 1.00 64.81 89 CYS A N 1
ATOM 675 C CA . CYS A 1 89 ? -7.597 7.200 12.264 1.00 64.81 89 CYS A CA 1
ATOM 676 C C . CYS A 1 89 ? -8.859 6.315 12.279 1.00 64.81 89 CYS A C 1
ATOM 678 O O . CYS A 1 89 ? -9.877 6.636 11.670 1.00 64.81 89 CYS A O 1
ATOM 680 N N . MET A 1 90 ? -8.782 5.170 12.966 1.00 63.88 90 MET A N 1
ATOM 681 C CA . MET A 1 90 ? -9.921 4.252 13.162 1.00 63.88 90 MET A CA 1
ATOM 682 C C . MET A 1 90 ? -10.919 4.740 14.233 1.00 63.88 90 MET A C 1
ATOM 684 O O . MET A 1 90 ? -11.758 3.971 14.700 1.00 63.88 90 MET A O 1
ATOM 688 N N . ASP A 1 91 ? -10.859 6.018 14.610 1.00 50.84 91 ASP A N 1
ATOM 689 C CA . ASP A 1 91 ? -11.523 6.609 15.782 1.00 50.84 91 ASP A CA 1
ATOM 690 C C . ASP A 1 91 ? -13.059 6.713 15.710 1.00 50.84 91 ASP A C 1
ATOM 692 O O . ASP A 1 91 ? -13.666 7.424 16.499 1.00 50.84 91 ASP A O 1
ATOM 696 N N . ASN A 1 92 ? -13.737 5.961 14.840 1.00 47.28 92 ASN A N 1
ATOM 697 C CA . ASN A 1 92 ? -15.205 5.938 14.790 1.00 47.28 92 ASN A CA 1
ATOM 698 C C . ASN A 1 92 ? -15.843 4.544 14.911 1.00 47.28 92 ASN A C 1
ATOM 700 O O . ASN A 1 92 ? -17.055 4.426 14.729 1.00 47.28 92 ASN A O 1
ATOM 704 N N . GLN A 1 93 ? -15.083 3.491 15.240 1.00 45.91 93 GLN A N 1
ATOM 705 C CA . GLN A 1 93 ? -15.672 2.159 15.479 1.00 45.91 93 GLN A CA 1
ATOM 706 C C . GLN A 1 93 ? -15.466 1.591 16.888 1.00 45.91 93 GLN A C 1
ATOM 708 O O . GLN A 1 93 ? -16.307 0.821 17.338 1.00 45.91 93 GLN A O 1
ATOM 713 N N . ALA A 1 94 ? -14.460 2.039 17.645 1.00 43.09 94 ALA A N 1
ATOM 714 C CA . ALA A 1 94 ? -14.227 1.539 19.006 1.00 43.09 94 ALA A CA 1
ATOM 715 C C . ALA A 1 94 ? -15.280 1.995 20.042 1.00 43.09 94 ALA A C 1
ATOM 717 O O . ALA A 1 94 ? -15.318 1.467 21.146 1.00 43.09 94 ALA A O 1
ATOM 718 N N . ASN A 1 95 ? -16.153 2.952 19.699 1.00 38.06 95 ASN A N 1
ATOM 719 C CA . ASN A 1 95 ? -17.166 3.481 20.621 1.00 38.06 95 ASN A CA 1
ATOM 720 C C . ASN A 1 95 ? -18.569 2.867 20.440 1.00 38.06 95 ASN A C 1
ATOM 722 O O . ASN A 1 95 ? -19.526 3.363 21.027 1.00 38.06 95 ASN A O 1
ATOM 726 N N . LYS A 1 96 ? -18.718 1.818 19.616 1.00 41.06 96 LYS A N 1
ATOM 727 C CA . LYS A 1 96 ? -20.005 1.116 19.433 1.00 41.06 96 LYS A CA 1
ATOM 728 C C . LYS A 1 96 ? -20.103 -0.238 20.139 1.00 41.06 96 LYS A C 1
ATOM 730 O O . LYS A 1 96 ? -21.204 -0.758 20.240 1.00 41.06 96 LYS A O 1
ATOM 735 N N . GLU A 1 97 ? -19.007 -0.773 20.675 1.00 43.22 97 GLU A N 1
ATOM 736 C CA . GLU A 1 97 ? -19.014 -2.056 21.405 1.00 43.22 97 GLU A CA 1
ATOM 737 C C . GLU A 1 97 ? -19.091 -1.903 22.936 1.00 43.22 97 GLU A C 1
ATOM 739 O O . GLU A 1 97 ? -19.211 -2.894 23.643 1.00 43.22 97 GLU A O 1
ATOM 744 N N . SER A 1 98 ? -19.107 -0.670 23.457 1.00 41.50 98 SER A N 1
ATOM 745 C CA . SER A 1 98 ? -19.266 -0.389 24.899 1.00 41.50 98 SER A CA 1
ATOM 746 C C . SER A 1 98 ? -20.660 0.135 25.277 1.00 41.50 98 SER A C 1
ATOM 748 O O . SER A 1 98 ? -20.849 0.640 26.383 1.00 41.50 98 SER A O 1
ATOM 750 N N . GLN A 1 99 ? -21.634 0.056 24.365 1.00 33.75 99 GLN A N 1
ATOM 751 C CA . GLN A 1 99 ? -23.037 0.416 24.611 1.00 33.75 99 GLN A CA 1
ATOM 752 C C . GLN A 1 99 ? -23.994 -0.543 23.885 1.00 33.75 99 GLN A C 1
ATOM 754 O O . GLN A 1 99 ? -24.799 -0.103 23.066 1.00 33.75 99 GLN A O 1
ATOM 759 N N . VAL A 1 100 ? -23.903 -1.844 24.174 1.00 36.69 100 VAL A N 1
ATOM 760 C CA . VAL A 1 100 ? -25.029 -2.793 24.072 1.00 36.69 100 VAL A CA 1
ATOM 761 C C . VAL A 1 100 ? -24.943 -3.760 25.243 1.00 36.69 100 VAL A C 1
ATOM 763 O O . VAL A 1 100 ? -23.826 -4.264 25.486 1.00 36.69 100 VAL A O 1
#

Organism: Pleurodeles waltl (NCBI:txid8319)

Radius of gyration: 18.35 Å; chains: 1; bounding box: 43×36×46 Å

Foldseek 3Di:
DCPQAPDPDPAADCDPVGTNHHADPVRPPPQVVVCVVCVVVVHDDPDRDDPCNVVLVVLVVVVVVVDDLVVSCVVVVHPDSVVVCVVNVPVPPVPPVVPD

Secondary structure (DSSP, 8-state):
--TT-SSS-SSB--SGGGTTSBPPTTT--HHHHHHHHHHHTT---SSPPPTTHHHHHHHHHHHHTT--HHHHHHHTT-S-HHHHHHHHT-TTTTTSSS--

pLDDT: mean 78.98, std 15.49, range [33.75, 92.88]